Protein AF-A0A7X6UMH8-F1 (afdb_monomer)

Foldseek 3Di:
DDDPPPQQLVLLVVLPVVAPDDDPCPQLSVLVSLCVVVVLADPVLSVVVSVVSNVVRVCQVPPFDADPVRHTPDPPPPPPCLVVQLLVLLVQLQFNGDSVNSSSCSVVCVPPDRHDSSPVSNVSCVVVVTHGRD

Structure (mmCIF, N/CA/C/O backbone):
data_AF-A0A7X6UMH8-F1
#
_entry.id   AF-A0A7X6UMH8-F1
#
loop_
_atom_site.group_PDB
_atom_site.id
_atom_site.type_symbol
_atom_site.label_atom_id
_atom_site.label_alt_id
_atom_site.label_comp_id
_atom_site.label_asym_id
_atom_site.label_entity_id
_atom_site.label_seq_id
_atom_site.pdbx_PDB_ins_code
_atom_site.Cartn_x
_atom_site.Cartn_y
_atom_site.Cartn_z
_atom_site.occupancy
_atom_site.B_iso_or_equiv
_atom_site.auth_seq_id
_atom_site.auth_comp_id
_atom_site.auth_asym_id
_atom_site.auth_atom_id
_atom_site.pdbx_PDB_model_num
ATOM 1 N N . MET A 1 1 ? -5.575 29.301 -13.637 1.00 37.06 1 MET A N 1
ATOM 2 C CA . MET A 1 1 ? -5.149 27.886 -13.607 1.00 37.06 1 MET A CA 1
ATOM 3 C C . MET A 1 1 ? -5.351 27.399 -12.188 1.00 37.06 1 MET A C 1
ATOM 5 O O . MET A 1 1 ? -4.726 27.956 -11.295 1.00 37.06 1 MET A O 1
ATOM 9 N N . ALA A 1 2 ? -6.298 26.489 -11.955 1.00 37.41 2 ALA A N 1
ATOM 10 C CA . ALA A 1 2 ? -6.489 25.918 -10.626 1.00 37.41 2 ALA A CA 1
ATOM 11 C C . ALA A 1 2 ? -5.207 25.168 -10.247 1.00 37.41 2 ALA A C 1
ATOM 13 O O . ALA A 1 2 ? -4.748 24.332 -11.025 1.00 37.41 2 ALA A O 1
ATOM 14 N N . ALA A 1 3 ? -4.608 25.499 -9.103 1.00 43.31 3 ALA A N 1
ATOM 15 C CA . ALA A 1 3 ? -3.585 24.652 -8.514 1.00 43.31 3 ALA A CA 1
ATOM 16 C C . ALA A 1 3 ? -4.212 23.261 -8.365 1.00 43.31 3 ALA A C 1
ATOM 18 O O . ALA A 1 3 ? -5.226 23.122 -7.679 1.00 43.31 3 ALA A O 1
ATOM 19 N N . LEU A 1 4 ? -3.682 22.262 -9.076 1.00 51.19 4 LEU A N 1
ATOM 20 C CA . LEU A 1 4 ? -4.019 20.866 -8.814 1.00 51.19 4 LEU A CA 1
ATOM 21 C C . LEU A 1 4 ? -3.826 20.678 -7.311 1.00 51.19 4 LEU A C 1
ATOM 23 O O . LEU A 1 4 ? -2.728 20.911 -6.812 1.00 51.19 4 LEU A O 1
ATOM 27 N N . ALA A 1 5 ? -4.898 20.375 -6.580 1.00 57.22 5 ALA A N 1
ATOM 28 C CA . ALA A 1 5 ? -4.797 20.155 -5.147 1.00 57.22 5 ALA A CA 1
ATOM 29 C C . ALA A 1 5 ? -3.671 19.137 -4.900 1.00 57.22 5 ALA A C 1
ATOM 31 O O . ALA A 1 5 ? -3.626 18.108 -5.584 1.00 57.22 5 ALA A O 1
ATOM 32 N N . ASN A 1 6 ? -2.755 19.434 -3.971 1.00 72.44 6 ASN A N 1
ATOM 33 C CA . ASN A 1 6 ? -1.725 18.494 -3.524 1.00 72.44 6 ASN A CA 1
ATOM 34 C C . ASN A 1 6 ? -2.422 17.351 -2.777 1.00 72.44 6 ASN A C 1
ATOM 36 O O . ASN A 1 6 ? -2.530 17.353 -1.554 1.00 72.44 6 ASN A O 1
ATOM 40 N N . THR A 1 7 ? -3.007 16.429 -3.536 1.00 90.25 7 THR A N 1
ATOM 41 C CA . THR A 1 7 ? -3.589 15.202 -3.010 1.00 90.25 7 THR A CA 1
ATOM 42 C C . THR A 1 7 ? -2.503 14.132 -2.974 1.00 90.25 7 THR A C 1
ATOM 44 O O . THR A 1 7 ? -1.640 14.116 -3.859 1.00 90.25 7 THR A O 1
ATOM 47 N N . PRO A 1 8 ? -2.556 13.191 -2.019 1.00 91.62 8 PRO A N 1
ATOM 48 C CA . PRO A 1 8 ? -1.606 12.081 -1.971 1.00 91.62 8 PRO A CA 1
ATOM 49 C C . PRO A 1 8 ? -1.547 11.277 -3.278 1.00 91.62 8 PRO A C 1
ATOM 51 O O . PRO A 1 8 ? -0.484 10.809 -3.680 1.00 91.62 8 PRO A O 1
ATOM 54 N N . MET A 1 9 ? -2.678 11.161 -3.985 1.00 92.31 9 MET A N 1
ATOM 55 C CA . MET A 1 9 ? -2.722 10.538 -5.308 1.00 92.31 9 MET A CA 1
ATOM 56 C C . MET A 1 9 ? -1.883 11.312 -6.330 1.00 92.31 9 MET A C 1
ATOM 58 O O . MET A 1 9 ? -1.067 10.711 -7.023 1.00 92.31 9 MET A O 1
ATOM 62 N N . ASN A 1 10 ? -2.061 12.634 -6.415 1.00 90.06 10 ASN A N 1
ATOM 63 C CA . ASN A 1 10 ? -1.326 13.470 -7.365 1.00 90.06 10 ASN A CA 1
ATOM 64 C C . ASN A 1 10 ? 0.181 13.446 -7.087 1.00 90.06 10 ASN A C 1
ATOM 66 O O . ASN A 1 10 ? 0.974 13.456 -8.022 1.00 90.06 10 ASN A O 1
ATOM 70 N N . GLU A 1 11 ? 0.585 13.380 -5.817 1.00 91.19 11 GLU A N 1
ATOM 71 C CA . GLU A 1 11 ? 1.995 13.292 -5.428 1.00 91.19 11 GLU A CA 1
ATOM 72 C C . GLU A 1 11 ? 2.622 11.959 -5.852 1.00 91.19 11 GLU A C 1
ATOM 74 O O . GLU A 1 11 ? 3.703 11.955 -6.442 1.00 91.19 11 GLU A O 1
ATOM 79 N N . LEU A 1 12 ? 1.929 10.834 -5.637 1.00 89.81 12 LEU A N 1
ATOM 80 C CA . LEU A 1 12 ? 2.379 9.535 -6.144 1.00 89.81 12 LEU A CA 1
ATOM 81 C C . LEU A 1 12 ? 2.430 9.524 -7.676 1.00 89.81 12 LEU A C 1
ATOM 83 O O . LEU A 1 12 ? 3.437 9.118 -8.251 1.00 89.81 12 LEU A O 1
ATOM 87 N N . GLN A 1 13 ? 1.390 10.022 -8.348 1.00 88.56 13 GLN A N 1
ATOM 88 C CA . GLN A 1 13 ? 1.358 10.116 -9.810 1.00 88.56 13 GLN A CA 1
ATOM 89 C C . GLN A 1 13 ? 2.485 10.998 -10.354 1.00 88.56 13 GLN A C 1
ATOM 91 O O . GLN A 1 13 ? 3.107 10.637 -11.345 1.00 88.56 13 GLN A O 1
ATOM 96 N N . ALA A 1 14 ? 2.817 12.107 -9.693 1.00 88.25 14 ALA A N 1
ATOM 97 C CA . ALA A 1 14 ? 3.926 12.968 -10.094 1.00 88.25 14 ALA A CA 1
ATOM 98 C C . ALA A 1 14 ? 5.288 12.261 -9.998 1.00 88.25 14 ALA A C 1
ATOM 100 O O . ALA A 1 14 ? 6.171 12.520 -10.816 1.00 88.25 14 ALA A O 1
ATOM 101 N N . VAL A 1 15 ? 5.477 11.353 -9.030 1.00 87.88 15 VAL A N 1
ATOM 102 C CA . VAL A 1 15 ? 6.663 10.483 -9.008 1.00 87.88 15 VAL A CA 1
ATOM 103 C C . VAL A 1 15 ? 6.655 9.572 -10.229 1.00 87.88 15 VAL A C 1
ATOM 105 O O . VAL A 1 15 ? 7.636 9.533 -10.959 1.00 87.88 15 VAL A O 1
ATOM 108 N N . LEU A 1 16 ? 5.538 8.898 -10.478 1.00 85.81 16 LEU A N 1
ATOM 109 C CA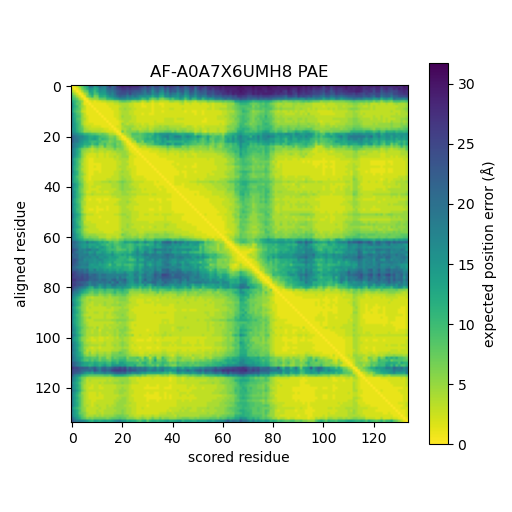 . LEU A 1 16 ? 5.413 7.872 -11.509 1.00 85.81 16 LEU A CA 1
ATOM 110 C C . LEU A 1 16 ? 5.522 8.426 -12.928 1.00 85.81 16 LEU A C 1
ATOM 112 O O . LEU A 1 16 ? 6.230 7.842 -13.733 1.00 85.81 16 LEU A O 1
ATOM 116 N N . CYS A 1 17 ? 4.935 9.589 -13.215 1.00 85.81 17 CYS A N 1
ATOM 117 C CA . CYS A 1 17 ? 5.007 10.246 -14.525 1.00 85.81 17 CYS A CA 1
ATOM 118 C C . CYS A 1 17 ? 6.436 10.618 -14.959 1.00 85.81 17 CYS A C 1
ATOM 120 O O . CYS A 1 17 ? 6.653 10.938 -16.125 1.00 85.81 17 CYS A O 1
ATOM 122 N N . ARG A 1 18 ? 7.421 10.600 -14.047 1.00 85.31 18 ARG A N 1
ATOM 123 C CA . ARG A 1 18 ? 8.844 10.7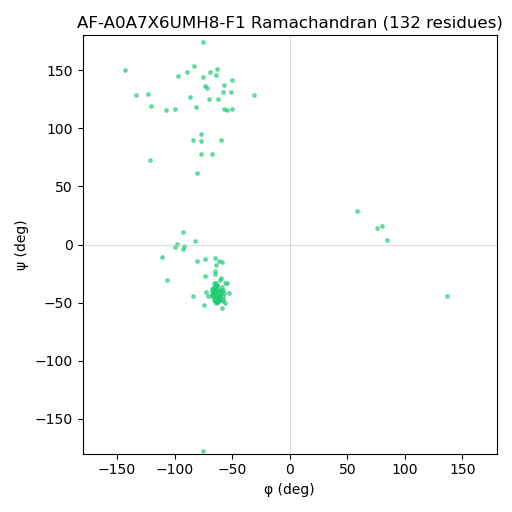62 -14.400 1.00 85.31 18 ARG A CA 1
ATOM 124 C C . ARG A 1 18 ? 9.428 9.517 -15.076 1.00 85.31 18 ARG A C 1
ATOM 126 O O . ARG A 1 18 ? 10.524 9.582 -15.638 1.00 85.31 18 ARG A O 1
ATOM 133 N N . TYR A 1 19 ? 8.710 8.401 -15.026 1.00 80.75 19 TYR A N 1
ATOM 134 C CA . TYR A 1 19 ? 9.137 7.101 -15.505 1.00 80.75 19 TYR A CA 1
ATOM 135 C C . TYR A 1 19 ? 8.128 6.583 -16.530 1.00 80.75 19 TYR A C 1
ATOM 137 O O . TYR A 1 19 ? 6.930 6.539 -16.279 1.00 80.75 19 TYR A O 1
ATOM 145 N N . ASP A 1 20 ? 8.623 6.164 -17.691 1.00 68.25 20 ASP A N 1
ATOM 146 C CA . ASP A 1 20 ? 7.820 5.495 -18.720 1.00 68.25 20 ASP A CA 1
ATOM 147 C C . ASP A 1 20 ? 7.666 4.009 -18.350 1.00 68.25 20 ASP A C 1
ATOM 149 O O . ASP A 1 20 ? 8.253 3.126 -18.976 1.00 68.25 20 ASP A O 1
ATOM 153 N N . HIS A 1 21 ? 7.040 3.742 -17.202 1.00 63.69 21 HIS A N 1
ATOM 154 C CA . HIS A 1 21 ? 6.776 2.396 -16.690 1.00 63.69 21 HIS A CA 1
ATOM 155 C C . HIS A 1 21 ? 5.332 2.296 -16.216 1.00 63.69 21 HIS A C 1
ATOM 157 O O . HIS A 1 21 ? 4.877 3.090 -15.390 1.00 63.69 21 HIS A O 1
ATOM 163 N N . GLU A 1 22 ? 4.641 1.269 -16.700 1.00 62.81 22 GLU A N 1
ATOM 164 C CA . GLU A 1 22 ? 3.401 0.809 -16.095 1.00 62.81 22 GLU A CA 1
ATOM 165 C C . GLU A 1 22 ? 3.734 0.117 -14.769 1.00 62.81 22 GLU A C 1
ATOM 167 O O . GLU A 1 22 ? 4.699 -0.640 -14.664 1.00 62.81 22 GLU A O 1
ATOM 172 N N . ILE A 1 23 ? 2.973 0.429 -13.724 1.00 65.50 23 ILE A N 1
ATOM 173 C CA . ILE A 1 23 ? 3.089 -0.260 -12.440 1.00 65.50 23 ILE A CA 1
ATOM 174 C C . ILE A 1 23 ? 2.205 -1.490 -12.512 1.00 65.50 23 ILE A C 1
ATOM 176 O O . ILE A 1 23 ? 1.006 -1.358 -12.751 1.00 65.50 23 ILE A O 1
ATOM 180 N N .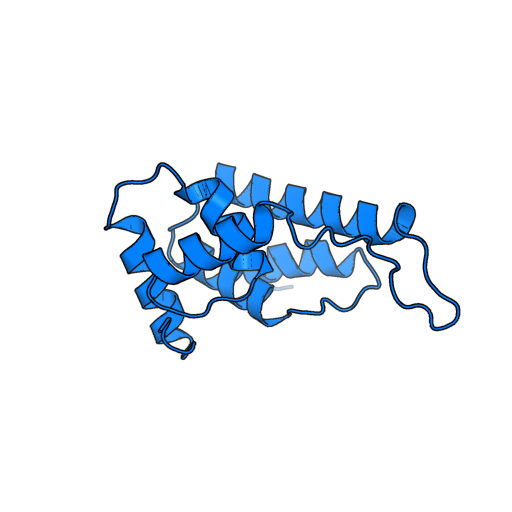 ASP A 1 24 ? 2.777 -2.651 -12.213 1.00 65.50 24 ASP A N 1
ATOM 181 C CA . ASP A 1 24 ? 2.054 -3.926 -12.240 1.00 65.50 24 ASP A CA 1
ATOM 182 C C . ASP A 1 24 ? 0.923 -4.000 -11.190 1.00 65.50 24 ASP A C 1
ATOM 184 O O . ASP A 1 24 ? -0.040 -4.747 -11.347 1.00 65.50 24 ASP A O 1
ATOM 188 N N . GLU A 1 25 ? 1.003 -3.194 -10.124 1.00 72.88 25 GLU A N 1
ATOM 189 C CA . GLU A 1 25 ? -0.004 -3.083 -9.057 1.00 72.88 25 GLU A CA 1
ATOM 190 C C . GLU A 1 25 ? -0.562 -1.643 -8.916 1.00 72.88 25 GLU A C 1
ATOM 192 O O . GLU A 1 25 ? -0.254 -0.949 -7.938 1.00 72.88 25 GLU A O 1
ATOM 197 N N . PRO A 1 26 ? -1.410 -1.152 -9.842 1.00 78.62 26 PRO A N 1
ATOM 198 C CA . PRO A 1 26 ? -1.975 0.201 -9.759 1.00 78.62 26 PRO A CA 1
ATOM 199 C C . PRO A 1 26 ? -2.815 0.410 -8.488 1.00 78.62 26 PRO A C 1
ATOM 201 O O . PRO A 1 26 ? -2.834 1.506 -7.921 1.00 78.62 26 PRO A O 1
ATOM 204 N N . ASP A 1 27 ? -3.447 -0.648 -7.974 1.00 86.00 27 ASP A N 1
ATOM 205 C CA . ASP A 1 27 ? -4.209 -0.606 -6.724 1.00 86.00 27 ASP A CA 1
ATOM 206 C C . ASP A 1 27 ? -3.332 -0.323 -5.500 1.00 86.00 27 ASP A C 1
ATOM 208 O O . ASP A 1 27 ? -3.810 0.269 -4.532 1.00 86.00 27 ASP A O 1
ATOM 212 N N . ALA A 1 28 ? -2.036 -0.653 -5.544 1.00 88.25 28 ALA 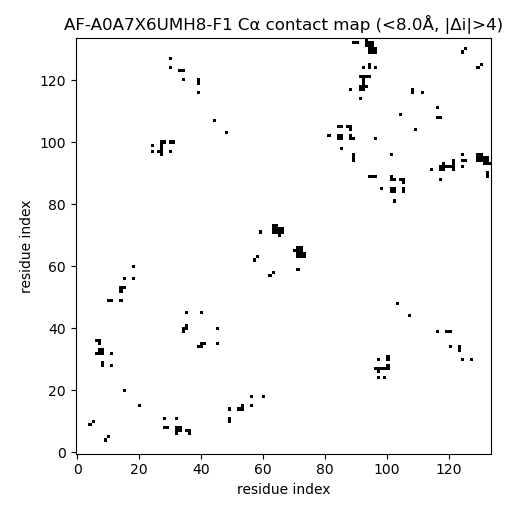A N 1
ATOM 213 C CA . ALA A 1 28 ? -1.111 -0.326 -4.465 1.00 88.25 28 ALA A CA 1
ATOM 214 C C . ALA A 1 28 ? -0.944 1.193 -4.305 1.00 88.25 28 ALA A C 1
ATOM 216 O O . ALA A 1 28 ? -0.924 1.702 -3.183 1.00 88.25 28 ALA A O 1
ATOM 217 N N . ILE A 1 29 ? -0.897 1.923 -5.423 1.00 90.12 29 ILE A N 1
ATOM 218 C CA . ILE A 1 29 ? -0.811 3.388 -5.446 1.00 90.12 29 ILE A CA 1
ATOM 219 C C . ILE A 1 29 ? -2.086 4.001 -4.874 1.00 90.12 29 ILE A C 1
ATOM 221 O O . ILE A 1 29 ? -2.022 4.855 -3.986 1.00 90.12 29 ILE A O 1
ATOM 225 N N . ARG A 1 30 ? -3.252 3.520 -5.324 1.00 91.81 30 ARG A N 1
ATOM 226 C CA . ARG A 1 30 ? -4.549 4.011 -4.834 1.00 91.81 30 ARG A CA 1
ATOM 227 C C . ARG A 1 30 ? -4.710 3.748 -3.339 1.00 91.81 30 ARG A C 1
ATOM 229 O O . ARG A 1 30 ? -5.153 4.633 -2.608 1.00 91.81 30 ARG A O 1
ATOM 236 N N . PHE A 1 31 ? -4.306 2.565 -2.879 1.00 94.62 31 PHE A N 1
ATOM 237 C CA . PHE A 1 31 ? -4.378 2.194 -1.471 1.00 94.62 31 PHE A CA 1
ATOM 238 C C . PHE A 1 31 ? -3.473 3.076 -0.604 1.00 94.62 31 PHE A C 1
ATOM 240 O O . PHE A 1 31 ? -3.934 3.644 0.384 1.00 94.62 31 PHE A O 1
ATOM 247 N N . MET A 1 32 ? -2.212 3.277 -0.998 1.00 94.56 32 MET A N 1
ATOM 248 C CA . MET A 1 32 ? -1.277 4.134 -0.258 1.00 94.56 32 MET A CA 1
ATOM 249 C C . MET A 1 32 ? -1.731 5.597 -0.206 1.00 94.56 32 MET A C 1
ATOM 251 O O . MET A 1 32 ? -1.646 6.220 0.855 1.00 94.56 32 MET A O 1
ATOM 255 N N . ALA A 1 33 ? -2.279 6.127 -1.307 1.00 94.19 33 ALA A N 1
ATOM 256 C CA . ALA A 1 33 ? -2.896 7.451 -1.318 1.00 94.19 33 ALA A CA 1
ATOM 257 C C . ALA A 1 33 ? -4.032 7.538 -0.287 1.00 94.19 33 ALA A C 1
ATOM 259 O O . ALA A 1 3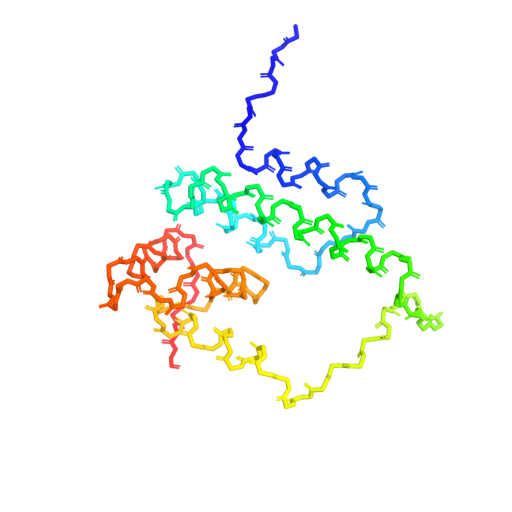3 ? -4.061 8.467 0.520 1.00 94.19 33 ALA A O 1
ATOM 260 N N . LYS A 1 34 ? -4.919 6.534 -0.249 1.00 95.25 34 LYS A N 1
ATOM 261 C CA . LYS A 1 34 ? -6.049 6.504 0.687 1.00 95.25 34 LYS A CA 1
ATOM 262 C C . LYS A 1 34 ? -5.609 6.432 2.147 1.00 95.25 34 LYS A C 1
ATOM 264 O O . LYS A 1 34 ? -6.179 7.113 2.998 1.00 95.25 34 LYS A O 1
ATOM 269 N N . VAL A 1 35 ? -4.579 5.639 2.440 1.00 93.81 35 VAL A N 1
ATOM 270 C CA . VAL A 1 35 ? -3.993 5.550 3.785 1.00 93.81 35 VAL A CA 1
ATOM 271 C C . VAL A 1 35 ? -3.449 6.908 4.237 1.00 93.81 35 VAL A C 1
ATOM 273 O O . VAL A 1 35 ? -3.705 7.326 5.369 1.00 93.81 35 VAL A O 1
ATOM 276 N N . ARG A 1 36 ? -2.755 7.631 3.353 1.00 95.19 36 ARG A N 1
ATOM 277 C CA . ARG A 1 36 ? -2.259 8.981 3.641 1.00 95.19 36 ARG A CA 1
ATOM 278 C C . ARG A 1 36 ? -3.392 9.994 3.814 1.00 95.19 36 ARG A C 1
ATOM 280 O O . ARG A 1 36 ? -3.354 10.766 4.766 1.00 95.19 36 ARG A O 1
ATOM 287 N N . GLU A 1 37 ? -4.414 9.967 2.960 1.00 94.69 37 GLU A N 1
ATOM 288 C CA . GLU A 1 37 ? -5.599 10.836 3.085 1.00 94.69 37 GLU A CA 1
ATOM 289 C C . GLU A 1 37 ? -6.295 10.691 4.444 1.00 94.69 37 GLU A C 1
ATOM 291 O O . GLU A 1 37 ? -6.833 11.658 4.978 1.00 94.69 37 GLU A O 1
ATOM 296 N N . LYS A 1 38 ? -6.271 9.486 5.023 1.00 93.00 38 LYS A N 1
ATOM 297 C CA . LYS A 1 38 ? -6.852 9.186 6.339 1.00 93.00 38 LYS A CA 1
ATOM 298 C C . LYS A 1 38 ? -5.936 9.563 7.513 1.00 93.00 38 LYS A C 1
ATOM 300 O O . LYS A 1 38 ? -6.298 9.311 8.657 1.00 93.00 38 LYS A O 1
ATOM 305 N N . GLY A 1 39 ? -4.768 10.159 7.252 1.00 91.06 39 GLY A N 1
ATOM 306 C CA . GLY A 1 39 ? -3.847 10.662 8.277 1.00 91.06 39 GLY A CA 1
ATOM 307 C C . GLY A 1 39 ? -3.037 9.586 9.006 1.00 91.06 39 GLY A C 1
ATOM 308 O O . GLY A 1 39 ? -2.450 9.868 10.045 1.00 91.06 39 GLY A O 1
ATOM 309 N N . LEU A 1 40 ? -2.992 8.356 8.484 1.00 91.44 40 LEU A N 1
ATOM 310 C CA . LEU A 1 40 ? -2.281 7.230 9.111 1.00 91.44 40 LEU A CA 1
ATOM 311 C C . LEU A 1 40 ? -0.771 7.211 8.859 1.00 91.44 40 LEU A C 1
ATOM 313 O O . LEU A 1 40 ? -0.048 6.447 9.505 1.00 91.44 40 LEU A O 1
ATOM 317 N N . ILE A 1 41 ? -0.332 8.010 7.891 1.00 91.50 41 ILE A N 1
ATOM 318 C CA . ILE A 1 41 ? 1.058 8.215 7.501 1.00 91.50 41 ILE A CA 1
ATOM 319 C C . ILE A 1 41 ? 1.322 9.706 7.681 1.00 91.50 41 ILE A C 1
ATOM 321 O O . ILE A 1 41 ? 0.639 10.519 7.052 1.00 91.50 41 ILE A O 1
ATOM 325 N N . ASP A 1 42 ? 2.273 10.068 8.539 1.00 91.06 42 ASP A N 1
ATOM 326 C CA . ASP A 1 42 ? 2.646 11.471 8.747 1.00 91.06 42 ASP A CA 1
ATOM 327 C C . ASP A 1 42 ? 3.483 12.028 7.578 1.00 91.06 42 ASP A C 1
ATOM 329 O O . ASP A 1 42 ? 3.827 11.316 6.636 1.00 91.06 42 ASP A O 1
ATOM 333 N N . ASP A 1 43 ? 3.785 13.326 7.596 1.00 92.38 43 ASP A N 1
ATOM 334 C CA . ASP A 1 43 ? 4.489 13.998 6.495 1.00 92.38 43 ASP A CA 1
ATOM 335 C C . ASP A 1 43 ? 5.912 13.456 6.279 1.00 92.38 43 ASP A C 1
ATOM 337 O O . ASP A 1 43 ? 6.386 13.366 5.143 1.00 92.38 43 ASP A O 1
ATOM 341 N N . GLY A 1 44 ? 6.599 13.078 7.362 1.00 92.12 44 GLY A N 1
ATOM 342 C CA . GLY A 1 44 ? 7.950 12.525 7.305 1.00 92.12 44 GLY A CA 1
ATOM 343 C C . GLY A 1 44 ? 7.947 11.115 6.722 1.00 92.12 44 GLY A C 1
ATOM 344 O O . GLY A 1 44 ? 8.743 10.797 5.836 1.00 92.12 44 GLY A O 1
ATOM 345 N N . GLU A 1 45 ? 7.012 10.283 7.168 1.00 91.88 45 GLU A N 1
ATOM 346 C CA . GLU A 1 45 ? 6.786 8.953 6.612 1.00 91.88 45 GLU A CA 1
ATOM 347 C C . GLU A 1 45 ? 6.363 9.0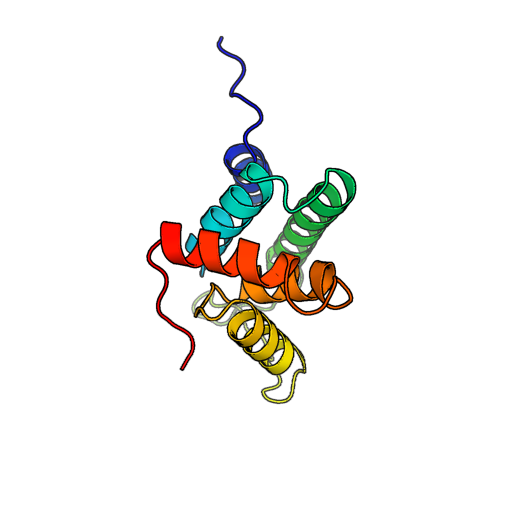11 5.148 1.00 91.88 45 GLU A C 1
ATOM 349 O O . GLU A 1 45 ? 6.871 8.251 4.323 1.00 91.88 45 GLU A O 1
ATOM 354 N N . TRP A 1 46 ? 5.488 9.950 4.802 1.00 94.31 46 TRP A N 1
ATOM 355 C CA . TRP A 1 46 ? 5.018 10.123 3.439 1.00 94.31 46 TRP A CA 1
ATOM 356 C C . TRP A 1 46 ? 6.146 10.528 2.493 1.00 94.31 46 TRP A C 1
ATOM 358 O O . TRP A 1 46 ? 6.303 9.943 1.421 1.00 94.31 46 TRP A O 1
ATOM 368 N N . LYS A 1 47 ? 7.017 11.446 2.924 1.00 92.94 47 LYS A N 1
ATOM 369 C CA . LYS A 1 47 ? 8.229 11.792 2.176 1.00 92.94 47 LYS A CA 1
ATOM 370 C C . LYS A 1 47 ? 9.123 10.570 1.941 1.00 92.94 47 LYS A C 1
ATOM 372 O O 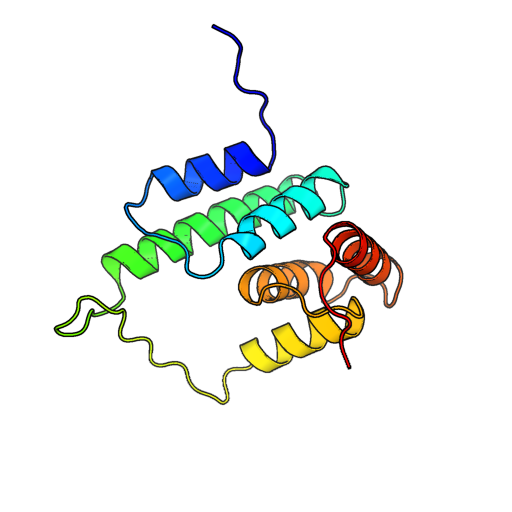. LYS A 1 47 ? 9.667 10.420 0.848 1.00 92.94 47 LYS A O 1
ATOM 377 N N . ASN A 1 48 ? 9.244 9.677 2.926 1.00 91.31 48 ASN A N 1
ATOM 378 C CA . ASN A 1 48 ? 10.004 8.433 2.775 1.00 91.31 48 ASN A CA 1
ATOM 379 C C . ASN A 1 48 ? 9.355 7.465 1.774 1.00 91.31 48 ASN A C 1
ATOM 381 O O . ASN A 1 48 ? 10.078 6.814 1.022 1.00 91.31 48 ASN A O 1
ATOM 385 N N . VAL A 1 49 ? 8.020 7.385 1.736 1.00 91.25 49 VAL A N 1
ATOM 386 C CA . VAL A 1 49 ? 7.284 6.601 0.730 1.00 91.25 49 VAL A CA 1
ATOM 387 C C . VAL A 1 49 ? 7.554 7.147 -0.672 1.00 91.25 49 VAL A C 1
ATOM 389 O O . VAL A 1 49 ? 7.940 6.380 -1.552 1.00 91.25 49 VAL A O 1
ATOM 392 N N . LEU A 1 50 ? 7.426 8.463 -0.874 1.00 92.44 50 LEU A N 1
ATOM 393 C CA . LEU A 1 50 ? 7.677 9.099 -2.172 1.00 92.44 50 LEU A CA 1
ATOM 394 C C . LEU A 1 50 ? 9.126 8.901 -2.635 1.00 92.44 50 LEU A C 1
ATOM 396 O O . LEU A 1 50 ? 9.353 8.507 -3.776 1.00 92.44 50 LEU A O 1
ATOM 400 N N . GLN A 1 51 ? 10.106 9.112 -1.750 1.00 91.25 51 GLN A N 1
ATOM 401 C CA . GLN A 1 51 ? 11.520 8.891 -2.071 1.00 91.25 51 GLN A CA 1
ATOM 402 C C . GLN A 1 51 ? 11.820 7.418 -2.357 1.00 91.25 51 GLN A C 1
ATOM 404 O O . GLN A 1 51 ? 12.610 7.093 -3.239 1.00 91.25 51 GLN A O 1
ATOM 409 N N . GLY A 1 52 ? 11.208 6.511 -1.599 1.00 88.62 52 GLY A N 1
ATOM 410 C CA . GLY A 1 52 ? 11.368 5.081 -1.795 1.00 88.62 52 GLY A CA 1
ATOM 411 C C . GLY A 1 52 ? 10.799 4.598 -3.120 1.00 88.62 52 GLY A C 1
ATOM 412 O O . GLY A 1 52 ? 11.441 3.793 -3.791 1.00 88.62 52 GLY A O 1
ATOM 413 N N . LEU A 1 53 ? 9.628 5.112 -3.502 1.00 88.88 53 LEU A N 1
ATOM 414 C CA . LEU A 1 53 ? 9.052 4.883 -4.820 1.00 88.88 53 LEU A CA 1
ATOM 415 C C . LEU A 1 53 ? 9.985 5.413 -5.912 1.00 88.88 53 LEU A C 1
ATOM 417 O O . LEU A 1 53 ? 10.300 4.675 -6.835 1.00 88.88 53 LEU A O 1
ATOM 421 N N . ASP A 1 54 ? 10.487 6.640 -5.770 1.00 89.31 54 ASP A N 1
ATOM 422 C CA . ASP A 1 54 ? 11.416 7.245 -6.730 1.00 89.31 54 ASP A CA 1
ATOM 423 C C . ASP A 1 54 ? 12.666 6.378 -6.934 1.00 89.31 54 ASP A C 1
ATOM 425 O O . ASP A 1 54 ? 12.996 5.999 -8.054 1.00 89.31 54 ASP A O 1
ATOM 429 N N . ASN A 1 55 ? 13.303 5.968 -5.835 1.00 87.31 55 ASN A N 1
ATOM 430 C CA . ASN A 1 55 ? 14.482 5.104 -5.867 1.00 87.31 55 ASN A CA 1
ATOM 431 C C . ASN A 1 55 ? 14.186 3.744 -6.513 1.00 87.31 55 ASN A C 1
ATOM 433 O O . ASN A 1 55 ? 15.018 3.228 -7.257 1.00 87.31 55 ASN A O 1
ATOM 437 N N . ALA A 1 56 ? 13.018 3.157 -6.229 1.00 83.12 56 ALA A N 1
ATOM 438 C CA . ALA A 1 56 ? 12.605 1.900 -6.842 1.00 83.12 56 ALA A CA 1
ATOM 439 C C . ALA A 1 56 ? 12.428 2.064 -8.357 1.00 83.12 56 ALA A C 1
ATOM 441 O O . ALA A 1 56 ? 12.938 1.245 -9.113 1.00 83.12 56 ALA A O 1
ATOM 442 N N . MET A 1 57 ? 11.786 3.142 -8.811 1.00 84.44 57 MET A N 1
ATOM 443 C CA . MET A 1 57 ? 11.596 3.398 -10.239 1.00 84.44 57 MET A CA 1
ATOM 444 C C . MET A 1 57 ? 12.917 3.669 -10.972 1.00 84.44 57 MET A C 1
ATOM 446 O O . MET A 1 57 ? 13.115 3.145 -12.069 1.00 84.44 57 MET A O 1
ATOM 450 N N . VAL A 1 58 ? 13.852 4.414 -10.365 1.00 85.50 58 VAL A N 1
ATOM 451 C CA . VAL A 1 58 ? 15.222 4.575 -10.895 1.00 85.50 58 VAL A CA 1
ATOM 452 C C . VAL A 1 58 ? 15.902 3.215 -11.027 1.00 85.50 58 VAL A C 1
ATOM 454 O O . VAL A 1 58 ? 16.423 2.886 -12.091 1.00 85.50 58 VAL A O 1
ATOM 457 N N . PHE A 1 59 ? 15.845 2.391 -9.977 1.00 82.38 59 PHE A N 1
ATOM 458 C CA . PHE A 1 59 ? 16.449 1.061 -9.988 1.00 82.38 59 PHE A CA 1
ATOM 459 C C . PHE A 1 59 ? 15.847 0.152 -11.068 1.00 82.38 59 PHE A C 1
ATOM 461 O O . PHE A 1 59 ? 16.592 -0.512 -11.783 1.00 82.38 59 PHE A O 1
ATOM 468 N N . LEU A 1 60 ? 14.522 0.144 -11.235 1.00 77.62 60 LEU A N 1
ATOM 469 C CA . LEU A 1 60 ? 13.859 -0.644 -12.279 1.00 77.62 60 LEU A CA 1
ATOM 470 C C . LEU A 1 60 ? 14.226 -0.167 -13.691 1.00 77.62 60 LEU A C 1
ATOM 472 O O . LEU A 1 60 ? 14.368 -0.984 -14.599 1.00 77.62 60 LEU A O 1
ATOM 476 N N . LYS A 1 61 ? 14.419 1.143 -13.876 1.00 77.06 61 LYS A N 1
ATOM 477 C CA . LYS A 1 61 ? 14.819 1.725 -15.161 1.00 77.06 61 LYS A CA 1
ATOM 478 C C . LYS A 1 61 ? 16.277 1.429 -15.520 1.00 77.06 61 LYS A C 1
ATOM 480 O O . LYS A 1 61 ? 16.567 1.190 -16.690 1.00 77.06 61 LYS A O 1
ATOM 485 N N . GLU A 1 62 ? 17.185 1.495 -14.549 1.00 78.62 62 GLU A N 1
ATOM 486 C CA . GLU A 1 62 ? 18.636 1.507 -14.793 1.00 78.62 62 GLU A CA 1
ATOM 487 C C . GLU A 1 62 ? 19.342 0.195 -14.431 1.00 78.62 62 GLU A C 1
ATOM 489 O O . GLU A 1 62 ? 20.363 -0.141 -15.029 1.00 78.62 62 GLU A O 1
ATOM 494 N N . GLY A 1 63 ? 18.831 -0.538 -13.441 1.00 67.19 63 GLY A N 1
ATOM 495 C CA . GLY A 1 63 ? 19.562 -1.603 -12.752 1.00 67.19 63 GLY A CA 1
ATOM 496 C C . GLY A 1 63 ? 19.066 -3.023 -13.009 1.00 67.19 63 GLY A C 1
ATOM 497 O O . GLY A 1 63 ? 19.754 -3.967 -12.623 1.00 67.19 63 GLY A O 1
ATOM 498 N N . VAL A 1 64 ? 17.905 -3.201 -13.645 1.00 70.62 64 VAL A N 1
ATOM 499 C CA . VAL A 1 64 ? 17.320 -4.532 -13.860 1.00 70.62 64 VAL A CA 1
ATOM 500 C C . VAL A 1 64 ? 17.439 -4.940 -15.330 1.00 70.62 64 VAL A C 1
ATOM 502 O O . VAL A 1 64 ? 16.842 -4.295 -16.197 1.00 70.62 64 VAL A O 1
ATOM 505 N N . PRO A 1 65 ? 18.195 -6.012 -15.642 1.00 72.62 65 PRO A N 1
ATOM 506 C CA . PRO A 1 65 ? 18.265 -6.549 -16.992 1.00 72.62 65 PRO A CA 1
ATOM 507 C C . PRO A 1 65 ? 16.869 -6.918 -17.488 1.00 72.62 65 PRO A C 1
ATOM 509 O O . PRO A 1 65 ? 16.084 -7.513 -16.753 1.00 72.62 65 PRO A O 1
ATOM 512 N N . LYS A 1 66 ? 16.567 -6.594 -18.742 1.00 74.19 66 LYS A N 1
ATOM 513 C CA . LYS A 1 66 ? 15.343 -7.047 -19.404 1.00 74.19 66 LYS A CA 1
ATOM 514 C C . LYS A 1 66 ? 15.634 -8.283 -20.242 1.00 74.19 66 LYS A C 1
ATOM 516 O O . LYS A 1 66 ? 16.715 -8.405 -20.821 1.00 74.19 66 LYS A O 1
ATOM 521 N N . ASP A 1 67 ? 14.683 -9.202 -20.306 1.00 74.88 67 ASP A N 1
ATOM 522 C CA . ASP A 1 67 ? 14.752 -10.335 -21.216 1.00 74.88 67 ASP A CA 1
ATOM 523 C C . ASP A 1 67 ? 14.451 -9.906 -22.665 1.00 74.88 67 ASP A C 1
ATOM 525 O O . ASP A 1 67 ? 14.227 -8.732 -22.971 1.00 74.88 67 ASP A O 1
ATOM 529 N N . LYS A 1 68 ? 14.436 -10.872 -23.589 1.00 77.56 68 LYS A N 1
ATOM 530 C CA . LYS A 1 68 ? 14.180 -10.612 -25.016 1.00 77.56 68 LYS A CA 1
ATOM 531 C C . LYS A 1 68 ? 12.773 -10.071 -25.307 1.00 77.56 68 LYS A C 1
ATOM 533 O O . LYS A 1 68 ? 12.560 -9.547 -26.395 1.00 77.56 68 LYS A O 1
ATOM 538 N N . SER A 1 69 ? 11.832 -10.223 -24.377 1.00 72.88 69 SER A N 1
ATOM 539 C CA . SER A 1 69 ? 10.465 -9.705 -24.473 1.00 72.88 69 SER A CA 1
ATOM 540 C C . SER A 1 69 ? 10.306 -8.317 -23.846 1.00 72.88 69 SER A C 1
ATOM 542 O O . SER A 1 69 ? 9.243 -7.713 -23.956 1.00 72.88 69 SER A O 1
ATOM 544 N N . GLY A 1 70 ? 11.365 -7.785 -23.224 1.00 65.94 70 GLY A N 1
ATOM 545 C CA . GLY A 1 70 ? 11.323 -6.523 -22.491 1.00 65.94 70 GLY A CA 1
ATOM 546 C C . GLY A 1 70 ? 10.842 -6.669 -21.045 1.00 65.94 70 GLY A C 1
ATOM 547 O O . GLY A 1 70 ? 10.740 -5.656 -20.351 1.00 65.94 70 GLY A O 1
ATOM 548 N N . ALA A 1 71 ? 10.589 -7.896 -20.580 1.00 67.12 71 ALA A N 1
ATOM 549 C CA . ALA A 1 71 ? 10.216 -8.172 -19.201 1.00 67.12 71 ALA A CA 1
ATOM 550 C C . ALA A 1 71 ? 11.438 -8.069 -18.282 1.00 67.12 71 ALA A C 1
ATOM 552 O O . ALA A 1 71 ? 12.553 -8.430 -18.657 1.00 67.12 71 ALA A O 1
ATOM 553 N N . LEU A 1 72 ? 11.234 -7.565 -17.068 1.00 67.75 72 LEU A N 1
ATOM 554 C CA . LEU A 1 72 ? 12.295 -7.410 -16.076 1.00 67.75 72 LEU A CA 1
ATOM 555 C C . LEU A 1 72 ? 12.752 -8.785 -15.559 1.00 67.75 72 LEU A C 1
ATOM 557 O O . LEU A 1 72 ? 11.946 -9.568 -15.060 1.00 67.75 72 LEU A O 1
ATOM 561 N N . ILE A 1 73 ? 14.054 -9.071 -15.638 1.00 68.62 73 ILE A N 1
ATOM 562 C CA . ILE A 1 73 ? 14.673 -10.268 -15.057 1.00 68.62 73 ILE A CA 1
ATOM 563 C C . ILE A 1 73 ? 14.956 -9.971 -13.585 1.00 68.62 73 ILE A C 1
ATOM 565 O O . ILE A 1 73 ? 16.016 -9.458 -13.223 1.00 68.62 73 ILE A O 1
ATOM 569 N N . ILE A 1 74 ? 13.980 -10.274 -12.734 1.00 66.00 74 ILE A N 1
ATOM 570 C CA . ILE A 1 74 ? 14.091 -10.115 -11.285 1.00 66.00 74 ILE A CA 1
ATOM 571 C C . ILE A 1 74 ? 14.409 -11.481 -10.677 1.00 66.00 74 ILE A C 1
ATOM 573 O O . ILE A 1 74 ? 13.595 -12.401 -10.746 1.00 66.00 74 ILE A O 1
ATOM 577 N N . ASP A 1 75 ? 15.584 -11.606 -10.058 1.00 59.41 75 ASP A N 1
ATOM 578 C CA . ASP A 1 75 ? 15.945 -12.780 -9.260 1.00 59.41 75 ASP A CA 1
ATOM 579 C C . ASP A 1 75 ? 15.228 -12.699 -7.903 1.00 59.41 75 ASP A C 1
ATOM 581 O O . ASP A 1 75 ? 15.756 -12.224 -6.894 1.00 59.41 75 ASP A O 1
ATOM 585 N N . ALA A 1 76 ? 13.940 -13.041 -7.903 1.00 57.56 76 ALA A N 1
ATOM 586 C CA . ALA A 1 76 ? 13.136 -13.071 -6.694 1.00 57.56 76 ALA A CA 1
ATOM 587 C C . ALA A 1 76 ? 13.475 -14.342 -5.903 1.00 57.56 76 ALA A C 1
ATOM 589 O O . ALA A 1 76 ? 12.897 -15.398 -6.159 1.00 57.56 76 ALA A O 1
ATOM 590 N N . ASP A 1 77 ? 14.395 -14.255 -4.931 1.00 54.91 77 ASP A N 1
ATOM 591 C CA . ASP A 1 77 ? 14.633 -15.368 -4.001 1.00 54.91 77 ASP A CA 1
ATOM 592 C C . ASP A 1 77 ? 13.301 -15.701 -3.294 1.00 54.91 77 ASP A C 1
ATOM 594 O O . ASP A 1 77 ? 12.778 -14.867 -2.545 1.00 54.91 77 ASP A O 1
ATOM 598 N N . PRO A 1 78 ? 12.731 -16.905 -3.478 1.00 51.53 78 PRO A N 1
ATOM 599 C CA . PRO A 1 78 ? 11.465 -17.284 -2.852 1.00 51.53 78 PRO A CA 1
ATOM 600 C C . PRO A 1 78 ? 11.558 -17.363 -1.318 1.00 51.53 78 PRO A C 1
ATOM 602 O O . PRO A 1 78 ? 10.542 -17.442 -0.628 1.00 51.53 78 PRO A O 1
ATOM 605 N N . ARG A 1 79 ? 12.767 -17.324 -0.746 1.00 51.03 79 ARG A N 1
ATOM 606 C CA . ARG A 1 79 ? 13.020 -17.248 0.701 1.00 51.03 79 ARG A CA 1
ATOM 607 C C . ARG A 1 79 ? 13.151 -15.813 1.201 1.00 51.03 79 ARG A C 1
ATOM 609 O O . ARG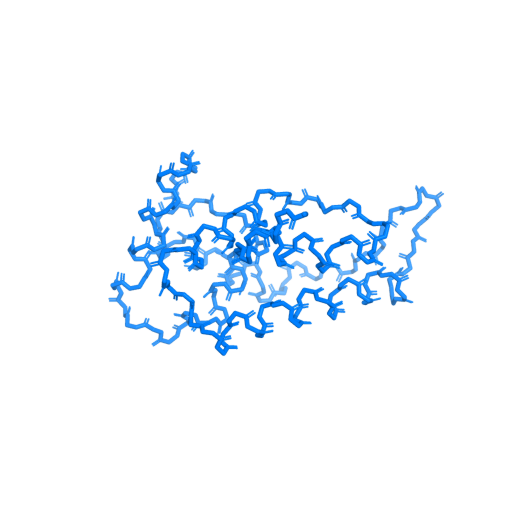 A 1 79 ? 13.369 -15.619 2.398 1.00 51.03 79 ARG A O 1
ATOM 616 N N . ASN A 1 80 ? 13.052 -14.816 0.322 1.00 64.12 80 ASN A N 1
ATOM 617 C CA . ASN A 1 80 ? 13.202 -13.426 0.711 1.00 64.12 80 ASN A CA 1
ATOM 618 C C . ASN A 1 80 ? 12.166 -13.073 1.792 1.00 64.12 80 ASN A C 1
ATOM 620 O O . ASN A 1 80 ? 10.977 -13.355 1.659 1.00 64.12 80 ASN A O 1
ATOM 624 N N . ALA A 1 81 ? 12.615 -12.449 2.881 1.00 63.81 81 ALA A N 1
ATOM 625 C CA . ALA A 1 81 ? 11.780 -12.131 4.038 1.00 63.81 81 ALA A CA 1
ATOM 626 C C . ALA A 1 81 ? 10.575 -11.232 3.689 1.00 63.81 81 ALA A C 1
ATOM 628 O O . ALA A 1 81 ? 9.638 -11.121 4.480 1.00 63.81 81 ALA A O 1
ATOM 629 N N . ASP A 1 82 ? 10.579 -10.609 2.511 1.00 81.44 82 ASP A N 1
ATOM 630 C CA . ASP A 1 82 ? 9.540 -9.715 2.011 1.00 81.44 82 ASP A CA 1
ATOM 631 C C . ASP A 1 82 ? 8.164 -10.375 1.877 1.00 81.44 82 ASP A C 1
ATOM 633 O O . ASP A 1 82 ? 7.180 -9.785 2.327 1.00 81.44 82 ASP A O 1
ATOM 637 N N . TRP A 1 83 ? 8.060 -11.623 1.403 1.00 81.19 83 TRP A N 1
ATOM 638 C CA . TRP A 1 83 ? 6.751 -12.297 1.353 1.00 81.19 83 TRP A CA 1
ATOM 639 C C . TRP A 1 83 ? 6.192 -12.538 2.762 1.00 81.19 83 TRP A C 1
ATOM 641 O O . TRP A 1 83 ? 4.999 -12.358 3.006 1.00 81.19 83 TRP A O 1
ATOM 651 N N . THR A 1 84 ? 7.058 -12.857 3.734 1.00 85.00 84 THR A N 1
ATOM 652 C CA . THR A 1 84 ? 6.648 -13.004 5.139 1.00 85.00 84 THR A CA 1
ATOM 653 C C . THR A 1 84 ? 6.175 -11.667 5.713 1.00 85.00 84 THR A C 1
ATOM 655 O O . THR A 1 84 ? 5.212 -11.635 6.480 1.00 85.00 84 THR A O 1
ATOM 658 N N . ARG A 1 85 ? 6.822 -10.552 5.349 1.00 88.81 85 ARG A N 1
ATOM 659 C CA . ARG A 1 85 ? 6.415 -9.197 5.764 1.00 88.81 85 ARG A CA 1
ATOM 660 C C . ARG A 1 85 ? 5.048 -8.826 5.193 1.00 88.81 85 ARG A C 1
ATOM 662 O O . ARG A 1 85 ? 4.199 -8.358 5.947 1.00 88.81 85 ARG A O 1
ATOM 669 N N . ILE A 1 86 ? 4.815 -9.106 3.909 1.00 90.06 86 ILE A N 1
ATOM 670 C CA . ILE A 1 86 ? 3.525 -8.884 3.242 1.00 90.06 86 ILE A CA 1
ATOM 671 C C . ILE A 1 86 ? 2.418 -9.666 3.946 1.00 90.06 86 ILE A C 1
ATOM 673 O O . ILE A 1 86 ? 1.446 -9.077 4.412 1.00 90.06 86 ILE A O 1
ATOM 677 N N . VAL A 1 87 ? 2.605 -10.979 4.101 1.00 90.00 87 VAL A N 1
ATOM 678 C CA . VAL A 1 87 ? 1.638 -11.865 4.762 1.00 90.00 87 VAL A CA 1
ATOM 679 C C . VAL A 1 87 ? 1.334 -11.390 6.183 1.00 90.00 87 VAL A C 1
ATOM 681 O O . VAL A 1 87 ? 0.180 -11.382 6.609 1.00 90.00 87 VAL A O 1
ATOM 684 N N . ARG A 1 88 ? 2.351 -10.957 6.936 1.00 90.12 88 ARG A N 1
ATOM 685 C CA . ARG A 1 88 ? 2.147 -10.433 8.292 1.00 90.12 88 ARG A CA 1
ATOM 686 C C . ARG A 1 88 ? 1.377 -9.114 8.298 1.00 90.12 88 ARG A C 1
ATOM 688 O O . ARG A 1 88 ? 0.489 -8.970 9.133 1.00 90.12 88 ARG A O 1
ATOM 695 N N . ALA A 1 89 ? 1.676 -8.182 7.395 1.00 92.25 89 ALA A N 1
ATOM 696 C CA . ALA A 1 89 ? 0.934 -6.927 7.273 1.00 92.25 89 ALA A CA 1
ATOM 697 C C . ALA A 1 89 ? -0.543 -7.181 6.941 1.00 92.25 89 ALA A C 1
ATOM 699 O O . ALA A 1 89 ? -1.430 -6.657 7.614 1.00 92.25 89 ALA A O 1
ATOM 700 N N . GLN A 1 90 ? -0.807 -8.049 5.964 1.00 93.88 90 GLN A N 1
ATOM 701 C CA . GLN A 1 90 ? -2.158 -8.455 5.578 1.00 93.88 90 GLN A CA 1
ATOM 702 C C . GLN A 1 90 ? -2.905 -9.146 6.724 1.00 93.88 90 GLN A C 1
ATOM 704 O O . GLN A 1 90 ? -4.056 -8.809 6.996 1.00 93.88 90 GLN A O 1
ATOM 709 N N . ARG A 1 91 ? -2.240 -10.034 7.477 1.00 92.75 91 ARG A N 1
ATOM 710 C CA . ARG A 1 91 ? -2.818 -10.667 8.673 1.00 92.75 91 ARG A CA 1
ATOM 711 C C . ARG A 1 91 ? -3.160 -9.656 9.767 1.00 92.75 91 ARG A C 1
ATOM 713 O O . ARG A 1 91 ? -4.205 -9.783 10.395 1.00 92.75 91 ARG A O 1
ATOM 720 N N . LEU A 1 92 ? -2.292 -8.676 10.018 1.00 92.44 92 LEU A N 1
ATOM 721 C CA . LEU A 1 92 ? -2.541 -7.642 11.027 1.00 92.44 92 LEU A CA 1
ATOM 722 C C . LEU A 1 92 ? -3.695 -6.714 10.624 1.00 92.44 92 LEU A C 1
ATOM 724 O O . LEU A 1 92 ? -4.487 -6.332 11.484 1.00 92.44 92 LEU A O 1
ATOM 728 N N . ALA A 1 93 ? -3.802 -6.380 9.336 1.00 93.06 93 ALA A N 1
ATOM 729 C CA . ALA A 1 93 ? -4.914 -5.604 8.793 1.00 93.06 93 ALA A CA 1
ATOM 730 C C . ALA A 1 93 ? -6.218 -6.420 8.684 1.00 93.06 93 ALA A C 1
ATOM 732 O O . ALA A 1 93 ? -7.307 -5.856 8.753 1.00 93.06 93 ALA A O 1
ATOM 733 N N . GLY A 1 94 ? -6.125 -7.744 8.529 1.00 94.75 94 GLY A N 1
ATOM 734 C CA . GLY A 1 94 ? -7.260 -8.648 8.321 1.00 94.75 94 GLY A CA 1
ATOM 735 C C . GLY A 1 94 ? -7.789 -8.683 6.881 1.00 94.75 94 GLY A C 1
ATOM 736 O O . GLY A 1 94 ? -8.905 -9.161 6.659 1.00 94.75 94 GLY A O 1
ATOM 737 N N . TYR A 1 95 ? -7.015 -8.178 5.914 1.00 96.50 95 TYR A N 1
ATOM 738 C CA . TYR A 1 95 ? -7.390 -8.064 4.499 1.00 96.50 95 TYR A CA 1
ATOM 739 C C . TYR A 1 95 ? -6.197 -8.338 3.569 1.00 96.50 95 TYR A C 1
ATOM 741 O O . TYR A 1 95 ? -5.047 -8.058 3.913 1.00 96.50 95 TYR A O 1
ATOM 749 N N . ARG A 1 96 ? -6.473 -8.869 2.373 1.00 94.00 96 ARG A N 1
ATOM 750 C CA . ARG A 1 96 ? -5.507 -9.071 1.284 1.00 94.00 96 ARG A CA 1
ATOM 751 C C . ARG A 1 96 ? -5.245 -7.735 0.587 1.00 94.00 96 ARG A C 1
ATOM 753 O O . ARG A 1 96 ? -5.940 -7.354 -0.348 1.00 94.00 96 ARG A O 1
ATOM 760 N N . MET A 1 97 ? -4.256 -7.009 1.094 1.00 94.00 97 MET A N 1
ATOM 761 C CA . MET A 1 97 ? -3.804 -5.725 0.548 1.00 94.00 97 MET A CA 1
ATOM 762 C C . MET A 1 97 ? -2.814 -5.921 -0.612 1.00 94.00 97 MET A C 1
ATOM 764 O O . MET A 1 97 ? -2.084 -6.916 -0.592 1.00 94.00 97 MET A O 1
ATOM 768 N N . PRO A 1 98 ? -2.700 -4.966 -1.558 1.00 92.19 98 PRO A N 1
ATOM 769 C CA . PRO A 1 98 ? -1.654 -4.989 -2.584 1.00 92.19 98 PRO A CA 1
ATOM 770 C C . PRO A 1 98 ? -0.264 -5.207 -1.970 1.00 92.19 98 PRO A C 1
ATOM 772 O O . PRO A 1 98 ? 0.027 -4.704 -0.873 1.00 92.19 98 PRO A O 1
ATOM 775 N N . HIS A 1 99 ? 0.593 -5.982 -2.629 1.00 90.44 99 HIS A N 1
ATOM 776 C CA . HIS A 1 99 ? 1.843 -6.453 -2.034 1.00 90.44 99 HIS A CA 1
ATOM 777 C C . HIS A 1 99 ? 2.805 -5.300 -1.775 1.00 90.44 99 HIS A C 1
ATOM 779 O O . HIS A 1 99 ? 3.364 -5.192 -0.679 1.00 90.44 99 HIS A O 1
ATOM 785 N N . TRP A 1 100 ? 2.947 -4.392 -2.743 1.00 87.56 100 TRP A N 1
ATOM 786 C CA . TRP A 1 100 ? 3.830 -3.237 -2.593 1.00 87.56 100 TRP A CA 1
ATOM 787 C C . TRP A 1 100 ? 3.392 -2.337 -1.433 1.00 87.56 100 TRP A C 1
ATOM 789 O O . TRP A 1 100 ? 4.205 -1.949 -0.590 1.00 87.56 100 TRP A O 1
ATOM 799 N N . ALA A 1 101 ? 2.087 -2.079 -1.323 1.00 91.38 101 ALA A N 1
ATOM 800 C CA . ALA A 1 101 ? 1.543 -1.314 -0.208 1.00 91.38 101 ALA A CA 1
ATOM 801 C C . ALA A 1 101 ? 1.767 -2.034 1.131 1.00 91.38 101 ALA A C 1
ATOM 803 O O . ALA A 1 101 ? 2.168 -1.416 2.115 1.00 91.38 101 ALA A O 1
ATOM 804 N N . SER A 1 102 ? 1.592 -3.357 1.162 1.00 92.94 102 SER A N 1
ATOM 805 C CA . SER A 1 102 ? 1.834 -4.176 2.353 1.00 92.94 102 SER A CA 1
ATOM 806 C C . SER A 1 102 ? 3.282 -4.077 2.845 1.00 92.94 102 SER A C 1
ATOM 808 O O . SER A 1 102 ? 3.506 -3.971 4.050 1.00 92.94 102 SER A O 1
ATOM 810 N N . LEU A 1 103 ? 4.266 -4.061 1.938 1.00 89.81 103 LEU A N 1
ATOM 811 C CA . LEU A 1 103 ? 5.681 -3.889 2.291 1.00 89.81 103 LEU A CA 1
ATOM 812 C C . LEU A 1 103 ? 5.961 -2.522 2.914 1.00 89.81 103 LEU A C 1
ATOM 814 O O . LEU A 1 103 ? 6.633 -2.441 3.946 1.00 89.81 103 LEU A O 1
ATOM 818 N N . TRP A 1 104 ? 5.431 -1.452 2.322 1.00 89.88 104 TRP A N 1
ATOM 819 C CA . TRP A 1 104 ? 5.597 -0.101 2.858 1.00 89.88 104 TRP A CA 1
ATOM 820 C C . TRP A 1 104 ? 4.935 0.061 4.220 1.00 89.88 104 TRP A C 1
ATOM 822 O O . TRP A 1 104 ? 5.562 0.552 5.161 1.00 89.88 104 TRP A O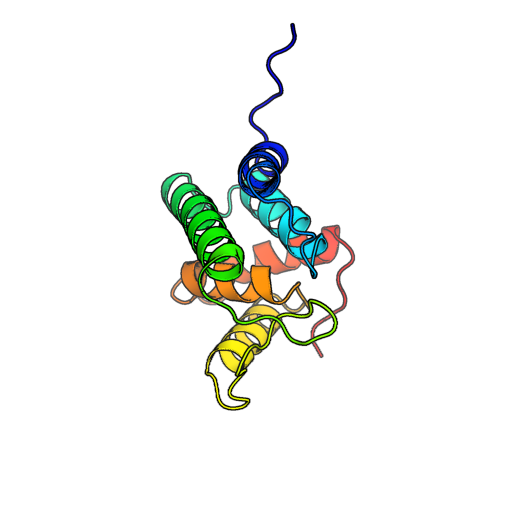 1
ATOM 832 N N . LEU A 1 105 ? 3.699 -0.413 4.354 1.00 91.75 105 LEU A N 1
ATOM 833 C CA . LEU A 1 105 ? 2.960 -0.380 5.612 1.00 91.75 105 LEU A CA 1
ATOM 834 C C . LEU A 1 105 ? 3.642 -1.217 6.687 1.00 91.75 105 LEU A C 1
ATOM 836 O O . LEU A 1 105 ? 3.705 -0.788 7.834 1.00 91.75 105 LEU A O 1
ATOM 840 N N . TRP A 1 106 ? 4.227 -2.362 6.331 1.00 90.81 106 TRP A N 1
ATOM 841 C CA . TRP A 1 106 ? 5.061 -3.123 7.256 1.00 90.81 106 TRP A CA 1
ATOM 842 C C . TRP A 1 106 ? 6.285 -2.324 7.704 1.00 90.81 106 TRP A C 1
ATOM 844 O O . TRP A 1 106 ? 6.561 -2.245 8.899 1.00 90.81 106 TRP A O 1
ATOM 854 N N . ARG A 1 107 ? 7.008 -1.700 6.768 1.00 87.31 107 ARG A N 1
ATOM 855 C CA . ARG A 1 107 ? 8.217 -0.919 7.069 1.00 87.31 107 ARG A CA 1
ATOM 856 C C . ARG A 1 107 ? 7.947 0.230 8.047 1.00 87.31 107 ARG A C 1
ATOM 858 O O . ARG A 1 107 ? 8.792 0.490 8.897 1.00 87.31 107 ARG A O 1
ATOM 865 N N . MET A 1 108 ? 6.788 0.881 7.944 1.00 88.19 108 MET A N 1
ATOM 866 C CA . MET A 1 108 ? 6.374 1.976 8.835 1.00 88.19 108 MET A CA 1
ATOM 867 C C . MET A 1 108 ? 5.736 1.468 10.140 1.00 88.19 108 MET A C 1
ATOM 869 O O . MET A 1 108 ? 6.028 1.945 11.235 1.00 88.19 108 MET A O 1
ATOM 873 N N . GLY A 1 109 ? 4.859 0.472 10.028 1.00 83.81 109 GLY A N 1
ATOM 874 C CA . GLY A 1 109 ? 3.957 0.024 11.086 1.00 83.81 109 GLY A CA 1
ATOM 875 C C . GLY A 1 109 ? 4.420 -1.186 11.889 1.00 83.81 109 GLY A C 1
ATOM 876 O O . GLY A 1 109 ? 3.697 -1.598 12.795 1.00 83.81 109 GLY A O 1
ATOM 877 N N . TYR A 1 110 ? 5.593 -1.765 11.600 1.00 80.50 110 TYR A N 1
ATOM 878 C CA . TYR A 1 110 ? 6.068 -2.992 12.258 1.00 80.50 110 TYR A CA 1
ATOM 879 C C . TYR A 1 110 ? 6.048 -2.908 13.794 1.00 80.50 110 TYR A C 1
ATOM 881 O O . TYR A 1 110 ? 5.629 -3.856 14.456 1.00 80.50 110 TYR A O 1
ATOM 889 N N . ASN A 1 111 ? 6.461 -1.763 14.349 1.00 79.56 111 ASN A N 1
ATOM 890 C CA . ASN A 1 111 ? 6.524 -1.526 15.795 1.00 79.56 111 ASN A CA 1
ATOM 891 C C . ASN A 1 111 ? 5.336 -0.719 16.341 1.00 79.56 111 ASN A C 1
ATOM 893 O O . ASN A 1 111 ? 5.282 -0.460 17.543 1.00 79.56 111 ASN A O 1
ATOM 897 N N . ARG A 1 112 ? 4.406 -0.280 15.484 1.00 78.31 112 ARG A N 1
ATOM 898 C CA . ARG A 1 112 ? 3.259 0.529 15.912 1.00 78.31 112 ARG A CA 1
ATOM 899 C C . ARG A 1 112 ? 2.263 -0.366 16.644 1.00 78.31 112 ARG A C 1
ATOM 901 O O . ARG A 1 112 ? 2.047 -1.504 16.230 1.00 78.31 112 ARG A O 1
ATOM 908 N N . GLU A 1 113 ? 1.740 0.148 17.761 1.00 60.72 113 GLU A N 1
ATOM 909 C CA . GLU A 1 113 ? 0.955 -0.568 18.775 1.00 60.72 113 GLU A CA 1
ATOM 910 C C . GLU A 1 113 ? 0.131 -1.727 18.206 1.00 60.72 113 GLU A C 1
ATOM 912 O O . GLU A 1 113 ? -0.638 -1.559 17.253 1.00 60.72 113 GLU A O 1
ATOM 917 N N . LYS A 1 114 ? 0.278 -2.912 18.814 1.00 61.81 114 LYS A N 1
ATOM 918 C CA . LYS A 1 114 ? -0.441 -4.133 18.428 1.00 61.81 114 LYS A CA 1
ATOM 919 C C . LYS A 1 114 ? -1.955 -3.917 18.539 1.00 61.81 114 LYS A C 1
ATOM 921 O O . LYS A 1 114 ? -2.560 -4.193 19.568 1.00 61.81 114 LYS A O 1
ATOM 926 N N . GLY A 1 115 ? -2.569 -3.452 17.455 1.00 65.00 115 GLY A N 1
ATOM 927 C CA . GLY A 1 115 ? -4.011 -3.478 17.243 1.00 65.00 115 GLY A CA 1
ATOM 928 C C . GLY A 1 115 ? -4.609 -2.198 16.669 1.00 65.00 115 GLY A C 1
ATOM 929 O O . GLY A 1 115 ? -5.435 -2.308 15.777 1.00 65.00 115 GLY A O 1
ATOM 930 N N . SER A 1 116 ? -4.246 -1.001 17.138 1.00 85.44 116 SER A N 1
ATOM 931 C CA . SER A 1 116 ? -4.973 0.232 16.774 1.00 85.44 116 SER A CA 1
ATOM 932 C C . SER A 1 116 ? -4.674 0.692 15.343 1.00 85.44 116 SER A C 1
ATOM 934 O O . SER A 1 116 ? -5.598 0.849 14.547 1.00 85.44 116 SER A O 1
ATOM 936 N N . TRP A 1 117 ? -3.394 0.829 14.989 1.00 91.56 117 TRP A N 1
ATOM 937 C CA . TRP A 1 117 ? -2.967 1.291 13.663 1.00 91.56 117 TRP A CA 1
ATOM 938 C C . TRP A 1 117 ? -3.366 0.301 12.558 1.00 91.56 117 TRP A C 1
ATOM 940 O O . TRP A 1 117 ? -4.013 0.668 11.581 1.00 91.56 117 TRP A O 1
ATOM 950 N N . TRP A 1 118 ? -3.085 -0.989 12.761 1.00 92.94 118 TRP A N 1
ATOM 951 C CA . TRP A 1 118 ? -3.416 -2.036 11.791 1.00 92.94 118 TRP A CA 1
ATOM 952 C C . TRP A 1 118 ? -4.925 -2.239 11.599 1.00 92.94 118 TRP A C 1
ATOM 954 O O . TRP A 1 118 ? -5.356 -2.499 10.479 1.00 92.94 118 TRP A O 1
ATOM 964 N N . LYS A 1 119 ? -5.748 -2.048 12.642 1.00 92.88 119 LYS A N 1
ATOM 965 C CA . LYS A 1 119 ? -7.213 -2.041 12.485 1.00 92.88 119 LYS A CA 1
ATOM 966 C C . LYS A 1 119 ? -7.680 -0.899 11.591 1.00 92.88 119 LYS A C 1
ATOM 968 O O . LYS A 1 119 ? -8.554 -1.123 10.767 1.00 92.88 119 LYS A O 1
ATOM 973 N N . GLN A 1 120 ? -7.100 0.295 11.725 1.00 94.38 120 GLN A N 1
ATOM 974 C CA . GLN A 1 120 ? -7.458 1.434 10.873 1.00 94.38 120 GLN A CA 1
ATOM 975 C C . GLN A 1 120 ? -7.064 1.185 9.411 1.00 94.38 120 GLN A C 1
ATOM 977 O O . GLN A 1 120 ? -7.861 1.452 8.516 1.00 94.38 120 GLN A O 1
ATOM 982 N N . ILE A 1 121 ? -5.896 0.582 9.166 1.00 95.19 121 ILE A N 1
ATOM 983 C CA . ILE A 1 121 ? -5.514 0.095 7.829 1.00 95.19 121 ILE A CA 1
ATOM 984 C C . ILE A 1 121 ? -6.536 -0.922 7.301 1.00 95.19 121 ILE A C 1
ATOM 986 O O . ILE A 1 121 ? -6.969 -0.823 6.155 1.00 95.19 121 ILE A O 1
ATOM 990 N N . GLY A 1 122 ? -6.971 -1.864 8.142 1.00 95.00 122 GLY A N 1
ATOM 991 C CA . GLY A 1 122 ? -8.018 -2.829 7.805 1.00 95.00 122 GLY A CA 1
ATOM 992 C C . GLY A 1 122 ? -9.358 -2.178 7.455 1.00 95.00 122 GLY A C 1
ATOM 993 O O . GLY A 1 122 ? -9.998 -2.583 6.491 1.00 95.00 122 GLY A O 1
ATOM 994 N N . THR A 1 123 ? -9.767 -1.132 8.176 1.00 96.25 123 THR A N 1
ATOM 995 C CA . THR A 1 123 ? -10.967 -0.350 7.841 1.00 96.25 123 THR A CA 1
ATOM 996 C C . THR A 1 123 ? -10.849 0.280 6.455 1.00 96.25 123 THR A C 1
ATOM 998 O O . THR A 1 123 ? -11.800 0.229 5.685 1.00 96.25 123 THR A O 1
ATOM 1001 N N . ILE A 1 124 ? -9.682 0.818 6.094 1.00 96.38 124 ILE A N 1
ATOM 1002 C CA . ILE A 1 124 ? -9.461 1.382 4.754 1.00 96.38 124 ILE A CA 1
ATOM 1003 C C . ILE A 1 124 ? -9.512 0.287 3.685 1.00 96.38 124 ILE A C 1
ATOM 1005 O O . ILE A 1 124 ? -10.132 0.480 2.644 1.00 96.38 124 ILE A O 1
ATOM 1009 N N . ALA A 1 125 ? -8.909 -0.875 3.947 1.00 96.19 125 ALA A N 1
ATOM 1010 C CA . ALA A 1 125 ? -8.988 -2.027 3.048 1.00 96.19 125 ALA A CA 1
ATOM 1011 C C . ALA A 1 125 ? -10.436 -2.481 2.828 1.00 96.19 125 ALA A C 1
ATOM 1013 O O . ALA A 1 125 ? -10.821 -2.764 1.698 1.00 96.19 125 ALA A O 1
ATOM 1014 N N . GLN A 1 126 ? -11.248 -2.470 3.883 1.00 96.69 126 GLN A N 1
ATOM 1015 C CA . GLN A 1 126 ? -12.677 -2.746 3.799 1.00 96.69 126 GLN A CA 1
ATOM 1016 C C . GLN A 1 126 ? -13.437 -1.692 2.986 1.00 96.69 126 GLN A C 1
ATOM 1018 O O . GLN A 1 126 ? -14.253 -2.057 2.148 1.00 96.69 126 GLN A O 1
ATOM 1023 N N . GLU A 1 127 ? -13.181 -0.399 3.222 1.00 96.06 127 GLU A N 1
ATOM 1024 C CA . GLU A 1 127 ? -13.777 0.709 2.455 1.00 96.06 127 GLU A CA 1
ATOM 1025 C C . GLU A 1 127 ? -13.434 0.624 0.960 1.00 96.06 127 GLU A C 1
ATOM 1027 O O . GLU A 1 127 ? -14.198 1.096 0.124 1.00 96.06 127 GLU A O 1
ATOM 1032 N N . MET A 1 128 ? -12.284 0.032 0.631 1.00 94.88 128 MET A N 1
ATOM 1033 C CA . MET A 1 128 ? -11.831 -0.226 -0.736 1.00 94.88 128 MET A CA 1
ATOM 1034 C C . MET A 1 128 ? -12.230 -1.614 -1.257 1.00 94.88 128 MET A C 1
ATOM 1036 O O . MET A 1 128 ? -11.734 -2.029 -2.300 1.00 94.88 128 MET A O 1
ATOM 1040 N N . GLU A 1 129 ? -13.101 -2.326 -0.536 1.00 95.69 129 GLU A N 1
ATOM 1041 C CA . GLU A 1 129 ? -13.659 -3.628 -0.924 1.00 95.69 129 GLU A CA 1
ATOM 1042 C C . GLU A 1 129 ? -12.599 -4.717 -1.162 1.00 95.69 129 GLU A C 1
ATOM 1044 O O . GLU A 1 129 ? -12.803 -5.663 -1.925 1.00 95.69 129 GLU A O 1
ATOM 1049 N N . LEU A 1 130 ? -11.453 -4.618 -0.481 1.00 94.38 130 LEU A N 1
ATOM 1050 C CA . LEU A 1 130 ? -10.401 -5.620 -0.594 1.00 94.38 130 LEU A CA 1
ATOM 1051 C C . LEU A 1 130 ? -10.833 -6.948 0.057 1.00 94.38 130 LEU A C 1
ATOM 1053 O O . LEU A 1 130 ? -11.553 -6.946 1.063 1.00 94.38 130 LEU A O 1
ATOM 1057 N N . PRO A 1 131 ? -10.372 -8.104 -0.456 1.00 94.88 131 PRO A N 1
ATOM 1058 C CA . PRO A 1 131 ? -10.739 -9.401 0.102 1.00 94.88 131 PRO A CA 1
ATOM 1059 C C . PRO A 1 131 ? -10.246 -9.578 1.541 1.00 94.88 131 PRO A C 1
ATOM 1061 O O . PRO A 1 131 ? -9.192 -9.067 1.923 1.00 94.88 131 PRO A O 1
ATOM 1064 N N . ARG A 1 132 ? -10.962 -10.369 2.343 1.00 95.19 132 ARG A N 1
ATOM 1065 C CA . ARG A 1 132 ? -10.512 -10.760 3.687 1.00 95.19 132 ARG A CA 1
ATOM 1066 C C . ARG A 1 132 ? -9.240 -11.608 3.630 1.00 95.19 132 ARG A C 1
ATOM 1068 O O . ARG A 1 132 ? -9.037 -12.399 2.709 1.00 95.19 132 ARG A O 1
ATOM 1075 N N . PHE A 1 133 ? -8.387 -11.438 4.637 1.00 89.69 133 PHE A N 1
ATOM 1076 C CA . PHE A 1 133 ? -7.252 -12.327 4.855 1.00 89.69 133 PHE A CA 1
ATOM 1077 C C . PHE A 1 133 ? -7.745 -13.577 5.595 1.00 89.69 133 PHE A C 1
ATOM 1079 O O . PHE A 1 133 ? -8.282 -13.451 6.695 1.00 89.69 133 PHE A O 1
ATOM 1086 N N . GLU A 1 134 ? -7.602 -14.744 4.967 1.00 81.06 134 GLU A N 1
ATOM 1087 C CA . GLU A 1 134 ? -8.016 -16.055 5.496 1.00 81.06 134 GLU A CA 1
ATOM 1088 C C . GLU A 1 134 ? -6.838 -16.775 6.161 1.00 81.06 134 GLU A C 1
ATOM 1090 O O . GLU A 1 134 ? -5.708 -16.691 5.621 1.00 81.06 134 GLU A O 1
#

Mean predicted aligned error: 7.11 Å

Radius of gyration: 15.68 Å; Cα contacts (8 Å, |Δi|>4): 122; chains: 1; bounding box: 33×45×44 Å

Solvent-accessible surface area (backbone atoms only — not comparable to full-atom values): 7823 Å² total; per-residue (Å²): 130,81,76,76,70,92,38,56,54,55,54,53,47,59,56,47,72,77,45,102,64,86,65,96,57,62,64,20,55,54,50,49,22,52,44,39,75,71,62,78,44,51,75,71,56,44,52,50,52,55,52,49,50,47,53,48,52,52,40,58,74,74,69,45,59,57,48,99,86,66,49,73,60,71,89,74,60,90,81,47,66,61,61,60,41,23,55,49,34,21,57,59,25,46,23,57,60,46,59,69,37,22,44,54,49,29,73,73,44,71,84,52,61,98,54,67,62,36,42,52,53,21,51,52,37,51,77,68,68,42,51,71,48,128

pLDDT: mean 83.04, std 13.53, range [37.06, 96.69]

Sequence (134 aa):
MAALANTPMNELQAVLCRYDHEIDEPDAIRFMAKVREKGLIDDGEWKNVLQGLDNAMVFLKEGVPKDKSGALIIDADPRNADWTRIVRAQRLAGYRMPHWASLWLWRMGYNREKGSWWKQIGTIAQEMELPRFE

Secondary structure (DSSP, 8-state):
-------HHHHHHHHHTTS----S-HHHHHHHHHHHHTT-S-HHHHHHHHHHHHHHHHHHHHTS-B-TTS-B-----TT-HHHHHHHHHHHHHTB---HHHHHHHHHHHTTS-TTHHHHHHHHHHHHTTPPBP-